Protein AF-A0A8T2Y056-F1 (afdb_monomer_lite)

pLDDT: mean 79.53, std 20.56, range [40.25, 98.38]

Foldseek 3Di:
DDDDDDPPVVVVVVVPPPPPPPQDADPVGGDDPPWDRPPDDPDPPDDDDDDDDQADDNRPHGNPFDDDDCQDQDPPDPRRNHDFKDFPDDVVVVDPDTDMDGDDDQPHTDHDDFPVVPDVVCVVVPRGPVVDDVCVVVDD

Organism: Populus deltoides (NCBI:txid3696)

Sequence (140 aa):
MARTKSMRSLLLLLLLSPLSTVTASSAAYPTIPGTTDTSVSASQDSKLISIRREVYGDGRIFDITHKYRSDLPSFAKENGLGKFLWLRESMKNGSSANISEMKLITHTGTHVDAPGHYHDHYFDAGFDVDTLDLEVLNGN

Secondary structure (DSSP, 8-state):
------THHHHHHTTSS--------BTTBPPPTTS--------TTS---PPP-SEETTTTEE--PPPP-TT--BTTBTTTT-S-EEEEE-GGGT-SS-EEEE---TTSSS----GGGT-HHHHHTT--GGGS-HHHHH--

InterPro domains:
  IPR007325 Kynurenine formamidase/cyclase-like [PF04199] (62-136)
  IPR007325 Kynurenine formamidase/cyclase-like [PTHR31118] (7-139)
  IPR037175 Kynurenine formamidase superfamily [G3DSA:3.50.30.50] (39-140)
  IPR037175 Kynurenine formamidase superfamily [SSF102198] (59-139)

Structure (mmCIF, N/CA/C/O backbone):
data_AF-A0A8T2Y056-F1
#
_entry.id   AF-A0A8T2Y056-F1
#
loop_
_atom_site.group_PDB
_atom_site.id
_atom_site.type_symbol
_atom_site.label_atom_id
_atom_site.label_alt_id
_atom_site.label_comp_id
_atom_site.label_asym_id
_atom_site.label_entity_id
_atom_site.label_seq_id
_atom_site.pdbx_PDB_ins_code
_atom_site.Cartn_x
_atom_site.Cartn_y
_atom_site.Cartn_z
_atom_site.occupancy
_atom_site.B_iso_or_equiv
_atom_site.auth_seq_id
_atom_site.auth_comp_id
_atom_site.auth_asym_id
_atom_site.auth_atom_id
_atom_site.pdbx_PDB_model_num
ATOM 1 N N . MET A 1 1 ? -34.477 33.865 67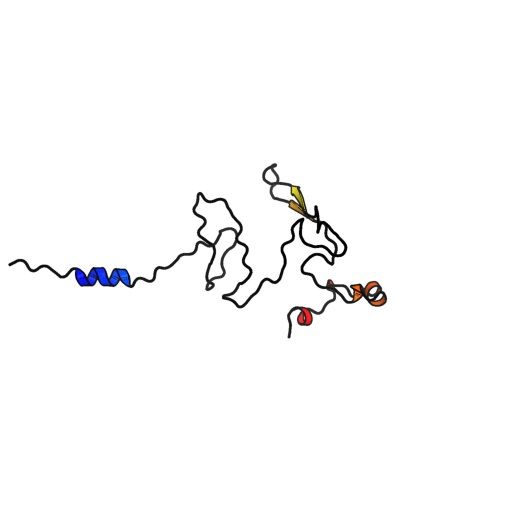.002 1.00 40.25 1 MET A N 1
ATOM 2 C CA . MET A 1 1 ? -34.279 32.486 66.498 1.00 40.25 1 MET A CA 1
ATOM 3 C C . MET A 1 1 ? -34.315 32.514 64.974 1.00 40.25 1 MET A C 1
ATOM 5 O O . MET A 1 1 ? -35.391 32.619 64.403 1.00 40.25 1 MET A O 1
ATOM 9 N N . ALA A 1 2 ? -33.151 32.513 64.318 1.00 42.09 2 ALA A N 1
ATOM 10 C CA . ALA A 1 2 ? -33.044 32.502 62.858 1.00 42.09 2 ALA A CA 1
ATOM 11 C C . ALA A 1 2 ? -32.889 31.053 62.371 1.00 42.09 2 ALA A C 1
ATOM 13 O O . ALA A 1 2 ? -32.012 30.328 62.837 1.00 42.09 2 ALA A O 1
ATOM 14 N N . ARG A 1 3 ? -33.779 30.619 61.475 1.00 47.16 3 ARG A N 1
ATOM 15 C CA . ARG A 1 3 ? -33.840 29.249 60.956 1.00 47.16 3 ARG A CA 1
ATOM 16 C C . ARG A 1 3 ? -32.927 29.150 59.733 1.00 47.16 3 ARG A C 1
ATOM 18 O O . ARG A 1 3 ? -33.247 29.682 58.673 1.00 47.16 3 ARG A O 1
ATOM 25 N N . THR A 1 4 ? -31.784 28.492 59.882 1.00 51.19 4 THR A N 1
ATOM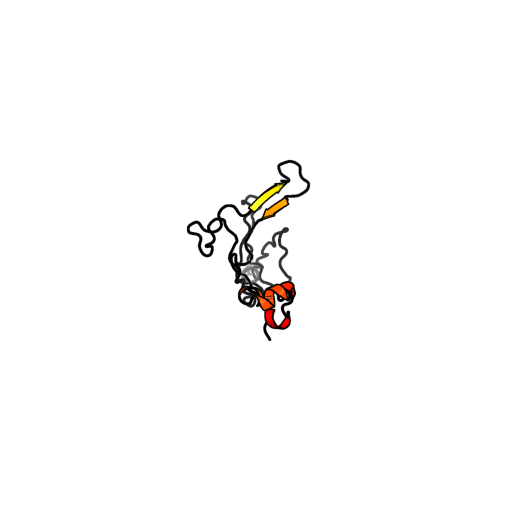 26 C CA . THR A 1 4 ? -30.860 28.191 58.785 1.00 51.19 4 THR A CA 1
ATOM 27 C C . THR A 1 4 ? -31.518 27.193 57.826 1.00 51.19 4 THR A C 1
ATOM 29 O O . THR A 1 4 ? -31.799 26.048 58.179 1.00 51.19 4 THR A O 1
ATOM 32 N N . LYS A 1 5 ? -31.832 27.640 56.602 1.00 55.66 5 LYS A N 1
ATOM 33 C CA . LYS A 1 5 ? -32.306 26.759 55.525 1.00 55.66 5 LYS A CA 1
ATOM 34 C C . LYS A 1 5 ? -31.169 25.813 55.134 1.00 55.66 5 LYS A C 1
ATOM 36 O O . LYS A 1 5 ? -30.071 26.250 54.803 1.00 55.66 5 LYS A O 1
ATOM 41 N N . SER A 1 6 ? -31.454 24.515 55.189 1.00 57.09 6 SER A N 1
ATOM 42 C CA . SER A 1 6 ? -30.547 23.432 54.812 1.00 57.09 6 SER A CA 1
ATOM 43 C C . SER A 1 6 ? -30.086 23.583 53.357 1.00 57.09 6 SER A C 1
ATOM 45 O O . SER A 1 6 ? -30.824 23.274 52.426 1.00 57.09 6 SER A O 1
ATOM 47 N N . MET A 1 7 ? -28.843 24.028 53.162 1.00 57.91 7 MET A N 1
ATOM 48 C CA . MET A 1 7 ? -28.159 24.056 51.860 1.00 57.91 7 MET A CA 1
ATOM 49 C C . MET A 1 7 ? -27.671 22.669 51.404 1.00 57.91 7 MET A C 1
ATOM 51 O O . MET A 1 7 ? -27.039 22.544 50.358 1.00 57.91 7 MET A O 1
ATOM 55 N N . ARG A 1 8 ? -27.956 21.602 52.166 1.00 54.78 8 ARG A N 1
ATOM 56 C CA . ARG A 1 8 ? -27.449 20.252 51.872 1.00 54.78 8 ARG A CA 1
ATOM 57 C C . ARG A 1 8 ? -28.114 19.605 50.654 1.00 54.78 8 ARG A C 1
ATOM 59 O O . ARG A 1 8 ? -27.487 18.775 50.011 1.00 54.78 8 ARG A O 1
ATOM 66 N N . SER A 1 9 ? -29.337 20.011 50.300 1.00 54.31 9 SER A N 1
ATOM 67 C CA . SER A 1 9 ? -30.054 19.428 49.154 1.00 54.31 9 SER A CA 1
ATOM 68 C C . SER A 1 9 ? -29.542 19.924 47.798 1.00 54.31 9 SER A C 1
ATOM 70 O O . SER A 1 9 ? -29.672 19.204 46.816 1.00 54.31 9 SER A O 1
ATOM 72 N N . LEU A 1 10 ? -28.960 21.129 47.730 1.00 51.53 10 LEU A N 1
ATOM 73 C CA . LEU A 1 10 ? -28.469 21.697 46.469 1.00 51.53 10 LEU A CA 1
ATOM 74 C C . LEU A 1 10 ? -27.073 21.165 46.113 1.00 51.53 10 LEU A C 1
ATOM 76 O O . LEU A 1 10 ? -26.790 20.924 44.946 1.00 51.53 10 LEU A O 1
ATOM 80 N N . LEU A 1 11 ? -26.234 20.893 47.123 1.00 50.28 11 LEU A N 1
ATOM 81 C CA . LEU A 1 11 ? -24.911 20.286 46.930 1.00 50.28 11 LEU A CA 1
ATOM 82 C C . LEU A 1 11 ? -24.986 18.845 46.398 1.00 50.28 11 LEU A C 1
ATOM 84 O O . LEU A 1 11 ? -24.096 18.418 45.672 1.00 50.28 11 LEU A O 1
ATOM 88 N N . LEU A 1 12 ? -26.042 18.100 46.746 1.00 46.00 12 LEU A N 1
ATOM 89 C CA . LEU A 1 12 ? -26.186 16.698 46.345 1.00 46.00 12 LEU A CA 1
ATOM 90 C C . LEU A 1 12 ? -26.648 16.535 44.884 1.00 46.00 12 LEU A C 1
ATOM 92 O O . LEU A 1 12 ? -26.315 15.533 44.259 1.00 46.00 12 LEU A O 1
ATOM 96 N N . LEU A 1 13 ? -27.351 17.524 44.312 1.00 44.69 13 LEU A N 1
ATOM 97 C CA . LEU A 1 13 ? -27.752 17.502 42.896 1.00 44.69 13 LEU A CA 1
ATOM 98 C C . LEU A 1 13 ? -26.592 17.792 41.926 1.00 44.69 13 LEU A C 1
ATOM 100 O O . LEU A 1 13 ? -26.645 17.363 40.779 1.00 44.69 13 LEU A O 1
ATOM 104 N N . LEU A 1 14 ? -25.537 18.479 42.376 1.00 46.25 14 LEU A N 1
ATOM 105 C CA . LEU A 1 14 ? -24.343 18.775 41.568 1.00 46.25 14 LEU A CA 1
ATOM 106 C C . LEU A 1 14 ? -23.384 17.578 41.429 1.00 46.25 14 LEU A C 1
ATOM 108 O O . LEU A 1 14 ? -22.517 17.591 40.565 1.00 46.25 14 LEU A O 1
ATOM 112 N N . LEU A 1 15 ? -23.538 16.541 42.258 1.00 47.59 15 LEU A N 1
ATOM 113 C CA . LEU A 1 15 ? -22.701 15.333 42.230 1.00 47.59 15 LEU A CA 1
ATOM 114 C C . LEU A 1 15 ? -23.260 14.229 41.316 1.00 47.59 15 LEU A C 1
ATOM 116 O O . LEU A 1 15 ? -22.573 13.242 41.070 1.00 47.59 15 LEU A O 1
ATOM 120 N N . LEU A 1 16 ? -24.491 14.390 40.817 1.00 45.22 16 LEU A N 1
ATOM 121 C CA . LEU A 1 16 ? -25.172 13.428 39.940 1.00 45.22 16 LEU A CA 1
ATOM 122 C C . LEU A 1 16 ? -25.262 13.883 38.477 1.00 45.22 16 LEU A C 1
ATOM 124 O O . LEU A 1 16 ? -25.905 13.217 37.669 1.00 45.22 16 LEU A O 1
ATOM 128 N N . SER A 1 17 ? -24.640 15.006 38.115 1.00 43.56 17 SER A N 1
ATOM 129 C CA . SER A 1 17 ? -24.525 15.394 36.711 1.00 43.56 17 SER A CA 1
ATOM 130 C C . SER A 1 17 ? -23.527 14.459 36.021 1.00 43.56 17 SER A C 1
ATOM 132 O O . SER A 1 17 ? -22.353 14.469 36.406 1.00 43.56 17 SER A O 1
ATOM 134 N N . PRO A 1 18 ? -23.944 13.653 35.023 1.00 45.25 18 PRO A N 1
ATOM 135 C CA . PRO A 1 18 ? -23.008 12.849 34.257 1.00 45.25 18 PRO A CA 1
ATOM 136 C C . PRO A 1 18 ? -22.014 13.803 33.604 1.00 45.25 18 PRO A C 1
ATOM 138 O O . PRO A 1 18 ? -22.399 14.712 32.862 1.00 45.25 18 PRO A O 1
ATOM 141 N N . LEU A 1 19 ? -20.737 13.619 33.933 1.00 44.44 19 LEU A N 1
ATOM 142 C CA . LEU A 1 19 ? -19.638 14.342 33.322 1.00 44.44 19 LEU A CA 1
ATOM 143 C C . LEU A 1 19 ? -19.657 13.995 31.832 1.00 44.44 19 LEU A C 1
ATOM 145 O O . LEU A 1 19 ? -19.170 12.949 31.418 1.00 44.44 19 LEU A O 1
ATOM 149 N N . SER A 1 20 ? -20.310 14.838 31.036 1.00 40.28 20 SER A N 1
ATOM 150 C CA . SER A 1 20 ? -20.349 14.683 29.589 1.00 40.28 20 SER A CA 1
ATOM 151 C C . SER A 1 20 ? -18.957 15.030 29.086 1.00 40.28 20 SER A C 1
ATOM 153 O O . SER A 1 20 ? -18.621 16.200 28.914 1.00 40.28 20 SER A O 1
ATOM 155 N N . THR A 1 21 ? -18.103 14.019 28.935 1.00 43.22 21 THR A N 1
ATOM 156 C CA . THR A 1 21 ? -16.825 14.160 28.246 1.00 43.22 21 THR A CA 1
ATOM 157 C C . THR A 1 21 ? -17.134 14.466 26.787 1.00 43.22 21 THR A C 1
ATOM 159 O O . THR A 1 21 ? -17.378 13.558 25.996 1.00 43.22 21 THR A O 1
ATOM 162 N N . VAL A 1 22 ? -17.185 15.753 26.438 1.00 41.97 22 VAL A N 1
ATOM 163 C CA . VAL A 1 22 ? -17.182 16.190 25.041 1.00 41.97 22 VAL A CA 1
ATOM 164 C C . VAL A 1 22 ? -15.777 15.915 24.528 1.00 41.97 22 VAL A C 1
ATOM 166 O O . VAL A 1 22 ? -14.851 16.695 24.743 1.00 41.97 22 VAL A O 1
ATOM 169 N N . THR A 1 23 ? -15.592 14.743 23.939 1.00 50.34 23 THR A N 1
ATOM 170 C CA . THR A 1 23 ? -14.363 14.391 23.244 1.00 50.34 23 THR A CA 1
ATOM 171 C C . THR A 1 23 ? -14.343 15.152 21.923 1.00 50.34 23 THR A C 1
ATOM 173 O O . THR A 1 23 ? -15.312 15.175 21.162 1.00 50.34 23 THR A O 1
ATOM 176 N N . ALA A 1 24 ? -13.286 15.941 21.746 1.00 47.88 24 ALA A N 1
ATOM 177 C CA . ALA A 1 24 ? -13.170 16.882 20.649 1.00 47.88 24 ALA A CA 1
ATOM 178 C C . ALA A 1 24 ? -12.777 16.128 19.379 1.00 47.88 24 ALA A C 1
ATOM 180 O O . ALA A 1 24 ? -11.599 15.865 19.154 1.00 47.88 24 ALA A O 1
ATOM 181 N N . SER A 1 25 ? -13.767 15.838 18.537 1.00 53.16 25 SER A N 1
ATOM 182 C CA . SER A 1 25 ? -13.539 15.362 17.177 1.00 53.16 25 SER A CA 1
ATOM 183 C C . SER A 1 25 ? -12.535 16.279 16.479 1.00 53.16 25 SER A C 1
ATOM 185 O O . SER A 1 25 ? -12.709 17.499 16.435 1.00 53.16 25 SER A O 1
ATOM 187 N N . SER A 1 26 ? -11.486 15.700 15.899 1.00 58.22 26 SER A N 1
ATOM 188 C CA . SER A 1 26 ? -10.571 16.457 15.046 1.00 58.22 26 SER A CA 1
ATOM 189 C C . SER A 1 26 ? -11.345 17.020 13.854 1.00 58.22 26 SER A C 1
ATOM 191 O O . SER A 1 26 ? -12.052 16.276 13.178 1.00 58.22 26 SER A O 1
ATOM 193 N N . ALA A 1 27 ? -11.178 18.309 13.540 1.00 62.59 27 ALA A N 1
ATOM 194 C CA . ALA A 1 27 ? -11.748 18.899 12.324 1.00 62.59 27 ALA A CA 1
ATOM 195 C C . ALA A 1 27 ? -11.258 18.190 11.044 1.00 62.59 27 ALA A C 1
ATOM 197 O O . ALA A 1 27 ? -11.931 18.230 10.020 1.00 62.59 27 ALA A O 1
ATOM 198 N N . ALA A 1 28 ? -10.095 17.528 11.108 1.00 68.31 28 ALA A N 1
ATOM 199 C CA . ALA A 1 28 ? -9.548 16.751 10.000 1.00 68.31 28 ALA A CA 1
ATOM 200 C C . ALA A 1 28 ? -10.154 15.339 9.886 1.00 68.31 28 ALA A C 1
ATOM 202 O O . ALA A 1 28 ? -10.158 14.775 8.797 1.00 68.31 28 ALA A O 1
ATOM 203 N N . TYR A 1 29 ? -10.655 14.771 10.989 1.00 68.44 29 TYR A N 1
ATOM 204 C CA . TYR A 1 29 ? -11.237 13.427 11.038 1.00 68.44 29 TYR A CA 1
ATOM 205 C C . TYR A 1 29 ? -12.532 13.465 11.862 1.00 68.44 29 TYR A C 1
ATOM 207 O O . TYR A 1 29 ? -12.473 13.285 13.082 1.00 68.44 29 TYR A O 1
ATOM 215 N N . PRO A 1 30 ? -13.688 13.742 11.231 1.00 63.97 30 PRO A N 1
ATOM 216 C CA . PRO A 1 30 ? -14.958 13.789 11.938 1.00 63.97 30 PRO A CA 1
ATOM 217 C C . PRO A 1 30 ? -15.313 12.411 12.509 1.00 63.97 30 PRO A C 1
ATOM 219 O O . PRO A 1 30 ? -15.233 11.399 11.810 1.00 63.97 30 PRO A O 1
ATOM 222 N N . THR A 1 31 ? -15.724 12.369 13.775 1.00 63.25 31 THR A N 1
ATOM 223 C CA . THR A 1 31 ? -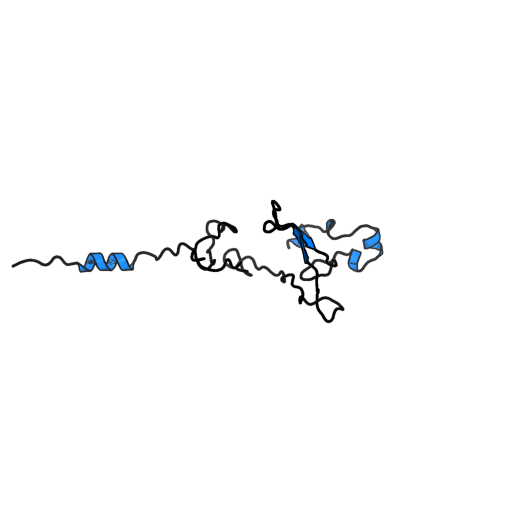16.222 11.141 14.403 1.00 63.25 31 THR A CA 1
ATOM 224 C C . THR A 1 31 ? -17.637 10.809 13.909 1.00 63.25 31 THR A C 1
ATOM 226 O O . THR A 1 31 ? -18.455 11.702 13.682 1.00 63.25 31 THR A O 1
ATOM 229 N N . ILE A 1 32 ? -17.951 9.516 13.756 1.00 65.62 32 ILE A N 1
ATOM 230 C CA . ILE A 1 32 ? -19.300 9.054 13.393 1.00 65.62 32 ILE A CA 1
ATOM 231 C C . ILE A 1 32 ? -20.257 9.291 14.579 1.00 65.62 32 ILE A C 1
ATOM 233 O O . ILE A 1 32 ? -19.945 8.856 15.696 1.00 65.62 32 ILE A O 1
ATOM 237 N N . PRO A 1 33 ? -21.431 9.922 14.372 1.00 60.97 33 PRO A N 1
ATOM 238 C CA . PRO A 1 33 ? -22.428 10.109 15.425 1.00 60.97 33 PRO A CA 1
ATOM 239 C C . PRO A 1 33 ? -22.799 8.788 16.114 1.00 60.97 33 PRO A C 1
ATOM 241 O O . PRO A 1 33 ? -23.104 7.802 15.448 1.00 60.97 33 PRO A O 1
ATOM 244 N N . GLY A 1 34 ? -22.782 8.771 17.449 1.00 57.75 34 GLY A N 1
ATOM 245 C CA . GLY A 1 34 ? -23.112 7.584 18.249 1.00 57.75 34 GLY A CA 1
ATOM 246 C C . GLY A 1 34 ? -21.943 6.637 18.539 1.00 57.75 34 GLY A C 1
ATOM 247 O O . GLY A 1 34 ? -22.154 5.650 19.234 1.00 57.75 34 GLY A O 1
ATOM 248 N N . THR A 1 35 ? -20.727 6.936 18.069 1.00 57.62 35 THR A N 1
ATOM 249 C CA . THR A 1 35 ? -19.513 6.185 18.437 1.00 57.62 35 THR A CA 1
ATOM 250 C C . THR A 1 35 ? -18.719 6.909 19.521 1.00 57.62 35 THR A C 1
ATOM 252 O O . THR A 1 35 ? -18.723 8.141 19.593 1.00 57.62 35 THR A O 1
ATOM 255 N N . THR A 1 36 ? -18.032 6.154 20.383 1.00 56.34 36 THR A N 1
ATOM 256 C CA . THR A 1 36 ? -17.157 6.747 21.401 1.00 56.34 36 THR A CA 1
ATOM 257 C C . THR A 1 36 ? -15.926 7.392 20.753 1.00 56.34 36 THR A C 1
ATOM 259 O O . THR A 1 36 ? -15.055 6.731 20.176 1.00 56.34 36 THR A O 1
ATOM 262 N N . ASP A 1 37 ? -15.834 8.719 20.844 1.00 54.34 37 ASP A N 1
ATOM 263 C CA . ASP A 1 37 ? -14.652 9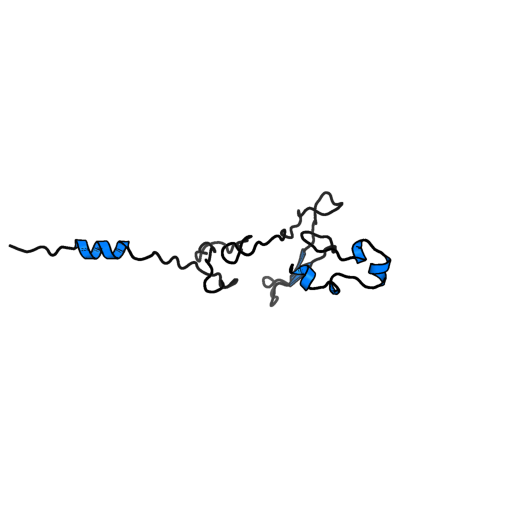.445 20.395 1.00 54.34 37 ASP A CA 1
ATOM 264 C C . ASP A 1 37 ? -13.536 9.293 21.440 1.00 54.34 37 ASP A C 1
ATOM 266 O O . ASP A 1 37 ? -13.641 9.767 22.566 1.00 54.34 37 ASP A O 1
ATOM 270 N N . THR A 1 38 ? -12.484 8.564 21.072 1.00 53.28 38 THR A N 1
ATOM 271 C CA . THR A 1 38 ? -11.280 8.323 21.883 1.00 53.28 38 THR A CA 1
ATOM 272 C C . THR A 1 38 ? -10.120 9.242 21.481 1.00 53.28 38 THR A C 1
ATOM 274 O O . THR A 1 38 ? -8.975 8.989 21.858 1.00 53.28 38 THR A O 1
ATOM 277 N N . SER A 1 39 ? -10.357 10.270 20.658 1.00 53.28 39 SER A N 1
ATOM 278 C CA . SER A 1 39 ? -9.321 11.255 20.361 1.00 53.28 39 SER A CA 1
ATOM 279 C C . SER A 1 39 ? -8.995 12.039 21.636 1.00 53.28 39 SER A C 1
ATOM 281 O O . SER A 1 39 ? -9.846 12.658 22.274 1.00 53.28 39 SER A O 1
ATOM 283 N N . VAL A 1 40 ? -7.741 11.926 22.077 1.00 50.41 40 VAL A N 1
ATOM 284 C CA . VAL A 1 40 ? -7.243 12.672 23.231 1.00 50.41 40 VAL A CA 1
ATOM 285 C C . VAL A 1 40 ? -7.231 14.147 22.851 1.00 50.41 40 VAL A C 1
ATOM 287 O O . VAL A 1 40 ? -6.693 14.511 21.807 1.00 50.41 40 VAL A O 1
ATOM 290 N N . SER A 1 41 ? -7.843 14.962 23.711 1.00 47.41 41 SER A N 1
ATOM 291 C CA . SER A 1 41 ? -7.999 16.410 23.581 1.00 47.41 41 SER A CA 1
ATOM 292 C C . SER A 1 41 ? -6.741 17.071 23.007 1.00 47.41 41 SER A C 1
ATOM 294 O O . SER A 1 41 ? -5.713 17.153 23.682 1.00 47.41 41 SER A O 1
ATOM 296 N N . ALA A 1 42 ? -6.811 17.543 21.762 1.00 47.12 42 ALA A N 1
ATOM 297 C CA . ALA A 1 42 ? -5.809 18.456 21.237 1.00 47.12 42 ALA A CA 1
ATOM 298 C C . ALA A 1 42 ? -6.059 19.814 21.904 1.00 47.12 42 ALA A C 1
ATOM 300 O O . ALA A 1 42 ? -6.923 20.582 21.479 1.00 47.12 42 ALA A O 1
ATOM 301 N N . SER A 1 43 ? -5.348 20.103 22.998 1.00 45.94 43 SER A N 1
ATOM 302 C CA . SER A 1 43 ? -5.284 21.472 23.504 1.00 45.94 43 SER A CA 1
ATOM 303 C C . SER A 1 43 ? -4.694 22.357 22.403 1.00 45.94 43 SER A C 1
ATOM 305 O O . SER A 1 43 ? -3.813 21.916 21.663 1.00 45.94 43 SER A O 1
ATOM 307 N N . GLN A 1 44 ? -5.177 23.595 22.275 1.00 51.62 44 GLN A N 1
ATOM 308 C CA . GLN A 1 44 ? -4.826 24.512 21.176 1.00 51.62 44 GLN A CA 1
ATOM 309 C C . GLN A 1 44 ? -3.313 24.788 21.021 1.00 51.62 44 GLN A C 1
ATOM 311 O O . GLN A 1 44 ? -2.904 25.323 19.997 1.00 51.62 44 GLN A O 1
ATOM 316 N N . ASP A 1 45 ? -2.496 24.388 21.999 1.00 54.94 45 ASP A N 1
ATOM 317 C CA . ASP A 1 45 ? -1.043 24.590 22.056 1.00 54.94 45 ASP A CA 1
ATOM 318 C C . ASP A 1 45 ? -0.232 23.277 21.937 1.00 54.94 45 ASP A C 1
ATOM 320 O O . ASP A 1 45 ? 0.991 23.247 22.069 1.00 54.94 45 ASP A O 1
ATOM 324 N N . SER A 1 46 ? -0.907 22.146 21.708 1.00 58.44 46 SER A N 1
ATOM 325 C CA . SER A 1 46 ? -0.264 20.838 21.579 1.00 58.44 46 SER A CA 1
ATOM 326 C C . SER A 1 46 ? 0.036 20.502 20.116 1.00 58.44 46 SER A C 1
ATOM 328 O O . SER A 1 46 ? -0.784 20.688 19.218 1.00 58.44 46 SER A O 1
ATOM 330 N N . LYS A 1 47 ? 1.257 20.009 19.868 1.00 65.19 47 LYS A N 1
ATOM 331 C CA . LYS A 1 47 ? 1.722 19.516 18.563 1.00 65.19 47 LYS A CA 1
ATOM 332 C C . LYS A 1 47 ? 0.642 18.632 17.930 1.00 65.19 47 LYS A C 1
ATOM 334 O O . LYS A 1 47 ? 0.265 17.624 18.521 1.00 65.19 47 LYS A O 1
ATOM 339 N N . LEU A 1 48 ? 0.198 18.973 16.717 1.00 69.56 48 LEU A N 1
ATOM 340 C CA . LEU A 1 48 ? -0.739 18.146 15.955 1.00 69.56 48 LEU A CA 1
ATOM 341 C C . LEU A 1 48 ? -0.125 16.755 15.736 1.00 69.56 48 LEU A C 1
ATOM 343 O O . LEU A 1 48 ? 0.846 16.597 14.992 1.00 69.56 48 LEU A O 1
ATOM 347 N N . ILE A 1 49 ? -0.677 15.750 16.413 1.00 69.06 49 ILE A N 1
ATOM 348 C CA . ILE A 1 49 ? -0.271 14.350 16.301 1.00 69.06 49 ILE A CA 1
ATOM 349 C C . ILE A 1 49 ? -1.468 13.573 15.765 1.00 69.06 49 ILE A C 1
ATOM 351 O O . ILE A 1 49 ? -2.540 13.565 16.364 1.00 69.06 49 ILE A O 1
ATOM 355 N N . SER A 1 50 ? -1.280 12.903 14.628 1.00 71.06 50 SER A N 1
ATOM 356 C CA . SER A 1 50 ? -2.265 11.946 14.127 1.00 71.06 50 SER A CA 1
ATOM 357 C C . SER A 1 50 ? -2.335 10.762 15.085 1.00 71.06 50 SER A C 1
ATOM 359 O O . SER A 1 50 ? -1.336 10.068 15.282 1.00 71.06 50 SER A O 1
ATOM 361 N N . ILE A 1 51 ? -3.512 10.505 15.648 1.00 72.31 51 ILE A N 1
ATOM 362 C CA . ILE A 1 51 ? -3.753 9.320 16.471 1.00 72.31 51 ILE A CA 1
ATOM 363 C C . ILE A 1 51 ? -4.018 8.147 15.527 1.00 72.31 51 ILE A C 1
ATOM 365 O O . ILE A 1 51 ? -4.925 8.208 14.700 1.00 72.31 51 ILE A O 1
ATOM 369 N N . ARG A 1 52 ? -3.219 7.083 15.638 1.00 76.44 52 ARG A N 1
ATOM 370 C CA . ARG A 1 52 ? -3.499 5.812 14.966 1.00 76.44 52 ARG A CA 1
ATOM 371 C C . ARG A 1 52 ? -4.336 4.941 15.898 1.00 76.44 52 ARG A C 1
ATOM 373 O O . ARG A 1 52 ? -3.968 4.767 17.056 1.00 76.44 52 ARG A O 1
ATOM 380 N N . ARG A 1 53 ? -5.439 4.403 15.385 1.00 80.56 53 ARG A N 1
ATOM 381 C CA . ARG A 1 53 ? -6.343 3.497 16.096 1.00 80.56 53 ARG A CA 1
ATOM 382 C C . ARG A 1 53 ? -6.388 2.173 15.339 1.00 80.56 53 ARG A C 1
ATOM 384 O O . ARG A 1 53 ? -6.362 2.185 14.118 1.00 80.56 53 ARG A O 1
ATOM 391 N N . GLU A 1 54 ? -6.432 1.060 16.059 1.00 88.38 54 GLU A N 1
ATOM 392 C CA . GLU A 1 54 ? -6.531 -0.280 15.456 1.00 88.38 54 GLU A CA 1
ATOM 393 C C . GLU A 1 54 ? -7.943 -0.866 15.580 1.00 88.38 54 GLU A C 1
ATOM 395 O O . GLU A 1 54 ? -8.277 -1.810 14.882 1.00 88.38 54 GLU A O 1
ATOM 400 N N . VAL A 1 55 ? -8.797 -0.304 16.441 1.00 88.25 55 VAL A N 1
ATOM 401 C CA . VAL A 1 55 ? -10.139 -0.831 16.725 1.00 88.25 55 VAL A CA 1
ATOM 402 C C . VAL A 1 55 ? -11.187 0.270 16.610 1.00 88.25 55 VAL A C 1
ATOM 404 O O . VAL A 1 55 ? -11.081 1.302 17.263 1.00 88.25 55 VAL A O 1
ATOM 407 N N . TYR A 1 56 ? -12.222 0.054 15.810 1.00 83.50 56 TYR A N 1
ATOM 408 C CA . TYR A 1 56 ? -13.269 1.013 15.468 1.00 83.50 56 TYR A CA 1
ATOM 409 C C . TYR A 1 56 ? -14.667 0.428 15.725 1.00 83.50 56 TYR A C 1
ATOM 411 O O . TYR A 1 56 ? -14.831 -0.767 15.984 1.00 83.50 56 TYR A O 1
ATOM 419 N N . GLY A 1 57 ? -15.693 1.285 15.657 1.00 83.25 57 GLY A N 1
ATOM 420 C CA . GLY A 1 57 ? -17.099 0.871 15.739 1.00 83.25 57 GLY A CA 1
ATOM 421 C C . GLY A 1 57 ? -17.469 0.171 17.049 1.00 83.25 57 GLY A C 1
ATOM 422 O O . GLY A 1 57 ? -18.182 -0.830 17.002 1.00 83.25 57 GLY A O 1
ATOM 423 N N . ASP A 1 58 ? -16.942 0.668 18.173 1.00 83.62 58 ASP A N 1
ATOM 424 C CA . ASP A 1 58 ? -17.114 0.114 19.525 1.00 83.62 58 ASP A CA 1
ATOM 425 C C . ASP A 1 58 ? -16.648 -1.350 19.655 1.00 83.62 58 ASP A C 1
ATOM 427 O O . ASP A 1 58 ? -17.301 -2.181 20.279 1.00 83.62 58 ASP A O 1
ATOM 431 N N . GLY A 1 59 ? -15.503 -1.679 19.045 1.00 86.38 59 GLY A N 1
ATOM 432 C CA . GLY A 1 59 ? -14.892 -3.009 19.162 1.00 86.38 59 GLY A CA 1
ATOM 433 C C . GLY A 1 59 ? -15.256 -3.989 18.049 1.00 86.38 59 GLY A C 1
ATOM 434 O O . GLY A 1 59 ? -14.880 -5.152 18.129 1.00 86.38 59 GLY A O 1
ATOM 435 N N . ARG A 1 60 ? -15.993 -3.549 17.023 1.00 90.50 60 ARG A N 1
ATOM 436 C CA . ARG A 1 60 ? -16.476 -4.423 15.939 1.00 90.50 60 ARG A CA 1
ATOM 437 C C . ARG A 1 60 ? -15.567 -4.466 14.716 1.00 90.50 60 ARG A C 1
ATOM 439 O O . ARG A 1 60 ? -15.625 -5.428 13.961 1.00 90.50 60 ARG A O 1
ATOM 446 N N . ILE A 1 61 ? -14.782 -3.418 14.486 1.00 91.31 61 ILE A N 1
ATOM 447 C CA . ILE A 1 61 ? -13.950 -3.274 13.287 1.00 91.31 61 ILE A CA 1
ATOM 448 C C . ILE A 1 61 ? -12.493 -3.225 13.732 1.00 91.31 61 ILE A C 1
ATOM 450 O O . ILE A 1 61 ? -12.133 -2.361 14.525 1.00 91.31 61 ILE A O 1
ATOM 454 N N . PHE A 1 62 ? -11.660 -4.117 13.209 1.00 93.25 62 PHE A N 1
ATOM 455 C CA . PHE A 1 62 ? -10.234 -4.180 13.519 1.00 93.25 62 PHE A CA 1
ATOM 456 C C . PHE A 1 62 ? -9.431 -3.845 12.258 1.00 93.25 62 PHE A C 1
ATOM 458 O O . PHE A 1 62 ? -9.591 -4.502 11.232 1.00 93.25 62 PHE A O 1
ATOM 465 N N . ASP A 1 63 ? -8.582 -2.819 12.319 1.00 94.06 63 ASP A N 1
ATOM 466 C CA . ASP A 1 63 ? -7.606 -2.521 11.270 1.00 94.06 63 ASP A CA 1
ATOM 467 C C . ASP A 1 63 ? -6.443 -3.513 11.371 1.00 94.06 63 ASP A C 1
ATOM 469 O O . ASP A 1 63 ? -5.627 -3.451 12.289 1.00 94.06 63 ASP A O 1
ATOM 473 N N . ILE A 1 64 ? -6.371 -4.423 10.403 1.00 95.88 64 ILE A N 1
ATOM 474 C CA . ILE A 1 64 ? -5.321 -5.446 10.285 1.00 95.88 64 ILE A CA 1
ATOM 475 C C . ILE A 1 64 ? -4.167 -5.007 9.361 1.00 95.88 64 ILE A C 1
ATOM 477 O O . ILE A 1 64 ? -3.318 -5.811 8.959 1.00 95.88 64 ILE A O 1
ATOM 481 N N . THR A 1 65 ? -4.124 -3.725 8.987 1.00 95.88 65 THR A N 1
ATOM 482 C CA . THR A 1 65 ? -3.185 -3.195 7.995 1.00 95.88 65 THR A CA 1
ATOM 483 C C . THR A 1 65 ? -1.906 -2.701 8.655 1.00 95.88 65 THR A C 1
ATOM 485 O O . THR A 1 65 ? -1.905 -1.747 9.434 1.00 95.88 65 THR A O 1
ATOM 488 N N . HIS A 1 66 ? -0.753 -3.254 8.291 1.00 95.25 66 HIS A N 1
ATOM 489 C CA . HIS A 1 66 ? 0.519 -2.714 8.769 1.00 95.25 66 HIS A CA 1
ATOM 490 C C . HIS A 1 66 ? 0.827 -1.346 8.141 1.00 95.25 66 HIS A C 1
ATOM 492 O O . HIS A 1 66 ? 0.573 -1.100 6.965 1.00 95.25 66 HIS A O 1
ATOM 498 N N . LYS A 1 67 ? 1.421 -0.429 8.922 1.00 93.25 67 LYS A N 1
ATOM 499 C CA . LYS A 1 67 ? 1.883 0.871 8.399 1.00 93.25 67 LYS A CA 1
ATOM 500 C C . LYS A 1 67 ? 2.943 0.676 7.316 1.00 93.25 67 LYS A C 1
ATOM 502 O O . LYS A 1 67 ? 3.957 0.037 7.591 1.00 93.25 67 LYS A O 1
ATOM 507 N N . TYR A 1 68 ? 2.824 1.382 6.193 1.00 94.94 68 TYR A N 1
ATOM 508 C CA . TYR A 1 68 ? 3.985 1.618 5.338 1.00 94.94 68 TYR A CA 1
ATOM 509 C C . TYR A 1 68 ? 4.978 2.564 6.017 1.00 94.94 68 TYR A C 1
ATOM 511 O O . TYR A 1 68 ? 4.664 3.697 6.392 1.00 94.94 68 TYR A O 1
ATOM 519 N N . ARG A 1 69 ? 6.192 2.058 6.198 1.00 94.88 69 ARG A N 1
ATOM 520 C CA . ARG A 1 69 ? 7.340 2.737 6.797 1.00 94.88 69 ARG A CA 1
ATOM 521 C C . ARG A 1 69 ? 8.604 2.208 6.135 1.00 94.88 69 ARG A C 1
ATOM 523 O O . ARG A 1 69 ? 8.598 1.107 5.594 1.00 94.88 69 ARG A O 1
ATOM 530 N N . SER A 1 70 ? 9.665 3.007 6.128 1.00 95.06 70 SER A N 1
ATOM 531 C CA . SER A 1 70 ? 10.905 2.659 5.422 1.00 95.06 70 SER A CA 1
ATOM 532 C C . SER A 1 70 ? 11.544 1.371 5.942 1.00 95.06 70 SER A C 1
ATOM 534 O O . SER A 1 70 ? 12.169 0.641 5.186 1.00 95.06 70 SER A O 1
ATOM 536 N N . ASP A 1 71 ? 11.352 1.081 7.222 1.00 95.56 71 ASP A N 1
ATOM 537 C CA . ASP A 1 71 ? 11.803 -0.109 7.939 1.00 95.56 71 ASP A CA 1
ATOM 538 C C . ASP A 1 71 ? 10.769 -1.250 7.935 1.00 95.56 71 ASP A C 1
ATOM 540 O O . ASP A 1 71 ? 10.954 -2.236 8.643 1.00 95.56 71 ASP A O 1
ATOM 544 N N . LEU A 1 72 ? 9.671 -1.150 7.168 1.00 96.38 72 LEU A N 1
ATOM 545 C CA . LEU A 1 72 ? 8.711 -2.251 7.065 1.00 96.38 72 LEU A CA 1
ATOM 546 C C . LEU A 1 72 ? 9.433 -3.468 6.460 1.00 96.38 72 LEU A C 1
ATOM 548 O O . LEU A 1 72 ? 10.026 -3.321 5.384 1.00 96.38 72 LEU A O 1
ATOM 552 N N . PRO A 1 73 ? 9.389 -4.648 7.109 1.00 96.00 73 PRO A N 1
ATOM 553 C CA . PRO A 1 73 ? 9.988 -5.855 6.560 1.00 96.00 73 PRO A CA 1
ATOM 554 C C . PRO A 1 73 ? 9.466 -6.134 5.152 1.00 96.00 73 PRO A C 1
ATOM 556 O O . PRO A 1 73 ? 8.278 -5.979 4.870 1.00 96.00 73 PRO A O 1
ATOM 559 N N . SER A 1 74 ? 10.369 -6.533 4.264 1.00 94.38 74 SER A N 1
ATOM 560 C CA . SER A 1 74 ? 10.062 -6.803 2.864 1.00 94.38 74 SER A CA 1
ATOM 561 C C . SER A 1 74 ? 10.648 -8.149 2.487 1.00 94.38 74 SER A C 1
ATOM 563 O O . SER A 1 74 ? 11.789 -8.449 2.839 1.00 94.38 74 SER A O 1
ATOM 565 N N . PHE A 1 75 ? 9.880 -8.940 1.739 1.00 92.69 75 PHE A N 1
ATOM 566 C CA . PHE A 1 75 ? 10.335 -10.241 1.268 1.00 92.69 75 PHE A CA 1
ATOM 567 C C . PHE A 1 75 ? 11.671 -10.115 0.522 1.00 92.69 75 PHE A C 1
ATOM 569 O O . PHE A 1 75 ? 11.857 -9.188 -0.272 1.00 92.69 75 PHE A O 1
ATOM 576 N N . ALA A 1 76 ? 12.600 -11.026 0.825 1.00 89.56 76 ALA A N 1
ATOM 577 C CA . ALA A 1 76 ? 13.951 -11.089 0.262 1.00 89.56 76 ALA A CA 1
ATOM 578 C C . ALA A 1 76 ? 14.802 -9.804 0.401 1.00 89.56 76 ALA A C 1
ATOM 580 O O . ALA A 1 76 ? 15.789 -9.640 -0.316 1.00 89.56 76 ALA A O 1
ATOM 581 N N . LYS A 1 77 ? 14.458 -8.894 1.325 1.00 89.00 77 LYS A N 1
ATOM 582 C CA . LYS A 1 77 ? 15.254 -7.695 1.619 1.00 89.00 77 LYS A CA 1
ATOM 583 C C . LYS A 1 77 ? 15.664 -7.651 3.082 1.00 89.00 77 LYS A C 1
ATOM 585 O O . LYS A 1 77 ? 14.826 -7.731 3.972 1.00 89.00 77 LYS A O 1
ATOM 590 N N . GLU A 1 78 ? 16.949 -7.417 3.314 1.00 88.12 78 GLU A N 1
ATOM 591 C CA . GLU A 1 78 ? 17.512 -7.272 4.660 1.00 88.12 78 GLU A CA 1
ATOM 592 C C . GLU A 1 78 ? 17.084 -5.956 5.334 1.00 88.12 78 GLU A C 1
ATOM 594 O O . GLU A 1 78 ? 16.768 -5.928 6.517 1.00 88.12 78 GLU A O 1
ATOM 599 N N . ASN A 1 79 ? 16.992 -4.868 4.561 1.00 90.00 79 ASN A N 1
ATOM 600 C CA . ASN A 1 79 ? 16.817 -3.505 5.086 1.00 90.00 79 ASN A CA 1
ATOM 601 C C . ASN A 1 79 ? 15.376 -2.964 4.981 1.00 90.00 79 ASN A C 1
ATOM 603 O O . ASN A 1 79 ? 15.166 -1.750 4.975 1.00 90.00 79 ASN A O 1
ATOM 607 N N . GLY A 1 80 ? 14.380 -3.845 4.849 1.00 93.81 80 GLY A N 1
ATOM 608 C CA . GLY A 1 80 ? 12.978 -3.451 4.677 1.00 93.81 80 GLY A CA 1
ATOM 609 C C . GLY A 1 80 ? 12.691 -2.755 3.338 1.00 93.81 80 GLY A C 1
ATOM 610 O O . GLY A 1 80 ? 13.290 -3.081 2.308 1.00 93.81 80 GLY A O 1
ATOM 611 N N . LEU A 1 81 ? 11.745 -1.810 3.328 1.00 94.69 81 LEU A N 1
ATOM 612 C CA . LEU A 1 81 ? 11.330 -1.099 2.109 1.00 94.69 81 LEU A CA 1
ATOM 613 C C . LEU A 1 81 ? 12.335 -0.058 1.612 1.00 94.69 81 LEU A C 1
ATOM 615 O O . LEU A 1 81 ? 12.411 0.187 0.406 1.00 94.69 81 LEU A O 1
ATOM 619 N N . GLY A 1 82 ? 13.089 0.567 2.514 1.00 94.25 82 GLY A N 1
ATOM 620 C CA . GLY A 1 82 ? 13.916 1.726 2.201 1.00 94.25 82 GLY A CA 1
ATOM 621 C C . GLY A 1 82 ? 13.075 2.946 1.803 1.00 94.25 82 GLY A C 1
ATOM 622 O O . GLY A 1 82 ? 12.001 3.202 2.354 1.00 94.25 82 GLY A O 1
ATOM 623 N N . LYS A 1 83 ? 13.571 3.744 0.851 1.00 94.75 83 LYS A N 1
ATOM 624 C CA . LYS A 1 83 ? 12.841 4.913 0.345 1.00 94.75 83 LYS A CA 1
ATOM 625 C C . LYS A 1 83 ? 11.756 4.474 -0.642 1.00 94.75 83 LYS A C 1
ATOM 627 O O . LYS A 1 83 ? 12.070 4.077 -1.759 1.00 94.75 83 LYS A O 1
ATOM 632 N N . PHE A 1 84 ? 10.498 4.604 -0.230 1.00 95.56 84 PHE A N 1
ATOM 633 C CA . PHE A 1 84 ? 9.330 4.215 -1.031 1.00 95.56 84 PHE A CA 1
ATOM 634 C C . PHE A 1 84 ? 8.343 5.362 -1.307 1.00 95.56 84 PHE A C 1
ATOM 636 O O . PHE A 1 84 ? 7.439 5.186 -2.119 1.00 95.56 84 PHE A O 1
ATOM 643 N N . LEU A 1 85 ? 8.492 6.505 -0.625 1.00 96.75 85 LEU A N 1
ATOM 644 C CA . LEU A 1 85 ? 7.595 7.665 -0.679 1.00 96.75 85 LEU A CA 1
ATOM 645 C C . LEU A 1 85 ? 8.416 8.948 -0.886 1.00 96.75 85 LEU A C 1
ATOM 647 O O . LEU A 1 85 ? 9.446 9.151 -0.233 1.00 96.75 85 LEU A O 1
ATOM 651 N N . TRP A 1 86 ? 7.948 9.826 -1.770 1.00 97.44 86 TRP A N 1
ATOM 652 C CA . TRP A 1 86 ? 8.565 11.111 -2.096 1.00 97.44 86 TRP A CA 1
ATOM 653 C C . TRP A 1 86 ? 7.511 12.213 -2.061 1.00 97.44 86 TRP A C 1
ATOM 655 O O . TRP A 1 86 ? 6.497 12.107 -2.739 1.00 97.44 86 TRP A O 1
ATOM 665 N N . LEU A 1 87 ? 7.770 13.299 -1.332 1.00 97.31 87 LEU A N 1
ATOM 666 C CA . LEU A 1 87 ? 6.968 14.515 -1.453 1.00 97.31 87 LEU A CA 1
ATOM 667 C C . LEU A 1 87 ? 7.419 15.269 -2.712 1.00 97.31 87 LEU A C 1
ATOM 669 O O . LEU A 1 87 ? 8.544 15.766 -2.756 1.00 97.31 87 LEU A O 1
ATOM 673 N N . ARG A 1 88 ? 6.563 15.315 -3.734 1.00 97.38 88 ARG A N 1
ATOM 674 C CA . ARG A 1 88 ? 6.818 15.996 -5.011 1.00 97.38 88 ARG A CA 1
ATOM 675 C C . ARG A 1 88 ? 6.474 17.468 -4.964 1.00 97.38 88 ARG A C 1
ATOM 677 O O . ARG A 1 88 ? 7.258 18.286 -5.433 1.00 97.38 88 ARG A O 1
ATOM 684 N N . GLU A 1 89 ? 5.338 17.793 -4.364 1.00 98.12 89 GLU A N 1
ATOM 685 C CA . GLU A 1 89 ? 4.899 19.169 -4.159 1.00 98.12 89 GLU A CA 1
ATOM 686 C C . GLU A 1 89 ? 4.528 19.396 -2.702 1.00 98.12 89 GLU A C 1
ATOM 688 O O . GLU A 1 89 ? 4.058 18.488 -2.017 1.00 98.12 89 GLU A O 1
ATOM 693 N N . SER A 1 90 ? 4.746 20.618 -2.226 1.00 97.62 90 SER A N 1
ATOM 694 C CA . SER A 1 90 ? 4.535 20.989 -0.833 1.00 97.62 90 SER A CA 1
ATOM 695 C C . SER A 1 90 ? 3.836 22.333 -0.749 1.00 97.62 90 SER A C 1
ATOM 697 O O . SER A 1 90 ? 4.298 23.311 -1.342 1.00 97.62 90 SER A O 1
ATOM 699 N N . MET A 1 91 ? 2.794 22.414 0.077 1.00 97.50 91 MET A N 1
ATOM 700 C CA . MET A 1 91 ? 2.139 23.687 0.391 1.00 97.50 91 MET A CA 1
ATOM 701 C C . MET A 1 91 ? 3.090 24.662 1.085 1.00 97.50 91 MET A C 1
ATOM 703 O O . MET A 1 91 ? 2.995 25.870 0.895 1.00 97.50 91 MET A O 1
ATOM 707 N N . LYS A 1 92 ? 4.078 24.145 1.832 1.00 97.00 92 LYS A N 1
ATOM 708 C CA . LYS A 1 92 ? 5.129 24.983 2.435 1.00 97.00 92 LYS A CA 1
ATOM 709 C C . LYS A 1 92 ? 6.000 25.676 1.386 1.00 97.00 92 LYS A C 1
ATOM 711 O O . LYS A 1 92 ? 6.617 26.687 1.693 1.00 97.00 92 LYS A O 1
ATOM 716 N N . ASN A 1 93 ? 6.028 25.139 0.168 1.00 96.88 93 ASN A N 1
ATOM 717 C CA . ASN A 1 93 ? 6.790 25.667 -0.958 1.00 96.88 93 ASN A CA 1
ATOM 718 C C . ASN A 1 93 ? 5.875 26.356 -1.990 1.00 96.88 93 ASN A C 1
ATOM 720 O O . ASN A 1 93 ? 6.271 26.515 -3.139 1.00 96.88 93 ASN A O 1
ATOM 724 N N . GLY A 1 94 ? 4.654 26.743 -1.599 1.00 97.19 94 GLY A N 1
ATOM 725 C CA . GLY A 1 94 ? 3.732 27.505 -2.444 1.00 97.19 94 GLY A CA 1
ATOM 726 C C . GLY A 1 94 ? 2.810 26.679 -3.346 1.00 97.19 94 GLY A C 1
ATOM 727 O O . GLY A 1 94 ? 2.038 27.276 -4.091 1.00 97.19 94 GLY A O 1
ATOM 728 N N . SER A 1 95 ? 2.839 25.340 -3.286 1.00 97.62 95 SER A N 1
ATOM 729 C CA . SER A 1 95 ? 1.817 24.533 -3.973 1.00 97.62 95 SER A CA 1
ATOM 730 C C . SER A 1 95 ? 0.449 24.674 -3.286 1.00 97.62 95 SER A C 1
ATOM 732 O O . SER A 1 95 ? 0.356 24.963 -2.092 1.00 97.62 95 SER A O 1
ATOM 734 N N . SER A 1 96 ? -0.633 24.451 -4.033 1.00 97.62 96 SER A N 1
ATOM 735 C CA . SER A 1 96 ? -1.997 24.430 -3.483 1.00 97.62 96 SER A CA 1
ATOM 736 C C . SER A 1 96 ? -2.294 23.164 -2.667 1.00 97.62 96 SER A C 1
ATOM 738 O O . SER A 1 96 ? -3.247 23.148 -1.890 1.00 97.62 96 SER A O 1
ATOM 740 N N . ALA A 1 97 ? -1.465 22.123 -2.806 1.00 96.81 97 ALA A N 1
ATOM 741 C CA . ALA A 1 97 ? -1.603 20.850 -2.110 1.00 96.81 97 ALA A CA 1
ATOM 742 C C . ALA A 1 97 ? -0.234 20.227 -1.780 1.00 96.81 97 ALA A C 1
ATOM 744 O O . ALA A 1 97 ? 0.813 20.641 -2.275 1.00 96.81 97 ALA A O 1
ATOM 745 N N . ASN A 1 98 ? -0.237 19.213 -0.913 1.00 97.31 98 ASN A N 1
ATOM 746 C CA . ASN A 1 98 ? 0.918 18.337 -0.727 1.00 97.31 98 ASN A CA 1
ATOM 747 C C . ASN A 1 98 ? 0.726 17.109 -1.625 1.00 97.31 98 ASN A C 1
ATOM 749 O O . ASN A 1 98 ? -0.210 16.344 -1.402 1.00 97.31 98 ASN A O 1
ATOM 753 N N . ILE A 1 99 ? 1.597 16.911 -2.616 1.00 97.56 99 ILE A N 1
ATOM 754 C CA . ILE A 1 99 ? 1.503 15.796 -3.572 1.00 97.56 99 ILE A CA 1
ATOM 755 C C . ILE A 1 99 ? 2.654 14.837 -3.312 1.00 97.56 99 ILE A C 1
ATOM 757 O O . ILE A 1 99 ? 3.817 15.240 -3.355 1.00 97.56 99 ILE A O 1
ATOM 761 N N . SER A 1 100 ? 2.338 13.571 -3.038 1.00 97.25 100 SER A N 1
ATOM 762 C CA . SER A 1 100 ? 3.341 12.524 -2.828 1.00 97.25 100 SER A CA 1
ATOM 763 C C . SER A 1 100 ? 3.293 11.475 -3.934 1.00 97.25 100 SER A C 1
ATOM 765 O O . SER A 1 100 ? 2.220 11.084 -4.376 1.00 97.25 100 SER A O 1
ATOM 767 N N . GLU A 1 101 ? 4.463 10.995 -4.339 1.00 97.81 101 GLU A N 1
ATOM 768 C CA . GLU A 1 101 ? 4.643 9.819 -5.189 1.00 97.81 101 GLU A CA 1
ATOM 769 C C . GLU A 1 101 ? 5.094 8.641 -4.331 1.00 97.81 101 GLU A C 1
ATOM 771 O O . GLU A 1 101 ? 5.855 8.821 -3.377 1.00 97.81 101 GLU A O 1
ATOM 776 N N . MET A 1 102 ? 4.681 7.430 -4.697 1.00 96.81 102 MET A N 1
ATOM 777 C CA . MET A 1 102 ? 5.147 6.203 -4.059 1.00 96.81 102 MET A CA 1
ATOM 778 C C . MET A 1 102 ? 5.468 5.116 -5.083 1.00 96.81 102 MET A C 1
ATOM 780 O O . MET A 1 102 ? 4.903 5.093 -6.173 1.00 96.81 102 MET A O 1
ATOM 784 N N . LYS A 1 103 ? 6.378 4.208 -4.722 1.00 95.62 103 LYS A N 1
ATOM 785 C CA . LYS A 1 103 ? 6.772 3.054 -5.538 1.00 95.62 103 LYS A CA 1
ATOM 786 C C . LYS A 1 103 ? 6.900 1.829 -4.644 1.00 95.62 103 LYS A C 1
ATOM 788 O O . LYS A 1 103 ? 7.772 1.792 -3.780 1.00 95.62 103 LYS A O 1
ATOM 793 N N . LEU A 1 104 ? 6.053 0.834 -4.886 1.00 95.12 104 LEU A N 1
ATOM 794 C CA . LEU A 1 104 ? 6.013 -0.444 -4.177 1.00 95.12 104 LEU A CA 1
ATOM 795 C C . LEU A 1 104 ? 5.956 -1.595 -5.190 1.00 95.12 104 LEU A C 1
ATOM 797 O O . LEU A 1 104 ? 5.573 -1.383 -6.339 1.00 95.12 104 LEU A O 1
ATOM 801 N N . ILE A 1 105 ? 6.332 -2.799 -4.758 1.00 94.31 105 ILE A N 1
ATOM 802 C CA . ILE A 1 105 ? 5.929 -4.030 -5.456 1.00 94.31 105 ILE A CA 1
ATOM 803 C C . ILE A 1 105 ? 4.547 -4.449 -4.942 1.00 94.31 105 ILE A C 1
ATOM 805 O O . ILE A 1 105 ? 4.197 -4.109 -3.811 1.00 94.31 105 ILE A O 1
ATOM 809 N N . THR A 1 106 ? 3.786 -5.202 -5.730 1.00 95.44 106 THR A N 1
ATOM 810 C CA . THR A 1 106 ? 2.429 -5.674 -5.380 1.00 95.44 106 THR A CA 1
ATOM 811 C C . THR A 1 106 ? 2.379 -6.431 -4.048 1.00 95.44 106 THR A C 1
ATOM 813 O O . THR A 1 106 ? 1.449 -6.247 -3.273 1.00 95.44 106 THR A O 1
ATOM 816 N N . HIS A 1 107 ? 3.439 -7.172 -3.719 1.00 96.38 107 HIS A N 1
ATOM 817 C CA . HIS A 1 107 ? 3.561 -7.984 -2.500 1.00 96.38 107 HIS A CA 1
ATOM 818 C C . HIS A 1 107 ? 4.215 -7.231 -1.325 1.00 96.38 107 HIS A C 1
ATOM 820 O O . HIS A 1 107 ? 5.127 -7.732 -0.663 1.00 96.38 107 HIS A O 1
ATOM 826 N N . THR A 1 108 ? 3.818 -5.975 -1.097 1.00 96.56 108 THR A N 1
ATOM 827 C CA . THR A 1 108 ? 4.367 -5.131 -0.019 1.00 96.56 108 THR A CA 1
ATOM 828 C C . THR A 1 108 ? 3.367 -4.979 1.125 1.00 96.56 108 THR A C 1
ATOM 830 O O . THR A 1 108 ? 2.264 -4.498 0.912 1.00 96.56 108 THR A O 1
ATOM 833 N N . GLY A 1 109 ? 3.774 -5.276 2.365 1.00 96.75 109 GLY A N 1
ATOM 834 C CA . GLY A 1 109 ? 2.934 -5.065 3.553 1.00 96.75 109 GLY A CA 1
ATOM 835 C C . GLY A 1 109 ? 1.719 -5.995 3.614 1.00 96.75 109 GLY A C 1
ATOM 836 O O . GLY A 1 109 ? 1.780 -7.119 3.126 1.00 96.75 109 GLY A O 1
ATOM 837 N N . THR A 1 110 ? 0.630 -5.553 4.249 1.00 97.69 110 THR A N 1
ATOM 838 C CA . THR A 1 110 ? -0.652 -6.280 4.212 1.00 97.69 110 THR A CA 1
ATOM 839 C C . THR A 1 110 ? -1.240 -6.149 2.800 1.00 97.69 110 THR A C 1
ATOM 841 O O . THR A 1 110 ? -1.504 -5.028 2.368 1.00 97.69 110 THR A O 1
ATOM 844 N N . HIS A 1 111 ? -1.417 -7.262 2.082 1.00 97.38 111 HIS A N 1
ATOM 845 C CA . HIS A 1 111 ? -1.816 -7.286 0.667 1.00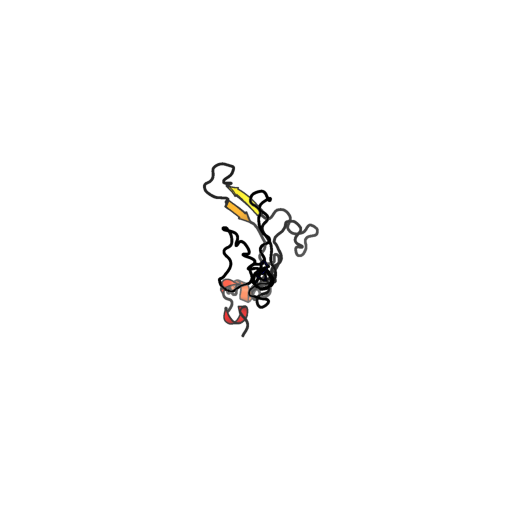 97.38 111 HIS A CA 1
ATOM 846 C C . HIS A 1 111 ? -2.679 -8.518 0.329 1.00 97.38 111 HIS A C 1
ATOM 848 O O . HIS A 1 111 ? -2.894 -9.376 1.185 1.00 97.38 111 HIS A O 1
ATOM 854 N N . VAL A 1 112 ? -3.169 -8.578 -0.913 1.00 96.94 112 VAL A N 1
ATOM 855 C CA . VAL A 1 112 ? -3.941 -9.692 -1.489 1.00 96.94 112 VAL A CA 1
ATOM 856 C C . VAL A 1 112 ? -3.205 -10.205 -2.725 1.00 96.94 112 VAL A C 1
ATOM 858 O O . VAL A 1 112 ? -2.787 -9.401 -3.558 1.00 96.94 112 VAL A O 1
ATOM 861 N N . ASP A 1 113 ? -3.087 -11.525 -2.852 1.00 97.62 113 ASP A N 1
ATOM 862 C CA . ASP A 1 113 ? -2.517 -12.189 -4.026 1.00 97.62 113 ASP A CA 1
ATOM 863 C C . ASP A 1 113 ? -3.630 -12.724 -4.932 1.00 97.62 113 ASP A C 1
ATOM 865 O O . ASP A 1 113 ? -4.533 -13.424 -4.473 1.00 97.62 113 ASP A O 1
ATOM 869 N N . ALA A 1 114 ? -3.550 -12.419 -6.227 1.00 97.56 114 ALA A N 1
ATOM 870 C CA . ALA A 1 114 ? -4.434 -12.991 -7.241 1.00 97.56 114 ALA A CA 1
ATOM 871 C C . ALA A 1 114 ? -3.895 -14.340 -7.763 1.00 97.56 114 ALA A C 1
ATOM 873 O O . ALA A 1 114 ? -2.692 -14.597 -7.658 1.00 97.56 114 ALA A O 1
ATOM 874 N N . PRO A 1 115 ? -4.735 -15.196 -8.382 1.00 97.75 115 PRO A N 1
ATOM 875 C CA . PRO A 1 115 ? -4.295 -16.471 -8.958 1.00 97.75 115 PRO A CA 1
ATOM 876 C C . PRO A 1 115 ? -3.131 -16.340 -9.949 1.00 97.75 115 PRO A C 1
ATOM 878 O O . PRO A 1 115 ? -2.231 -17.185 -9.947 1.00 97.75 115 PRO A O 1
ATOM 881 N N . GLY A 1 116 ? -3.103 -15.260 -10.740 1.00 97.88 116 GLY A N 1
ATOM 882 C CA . GLY A 1 116 ? -2.001 -14.957 -11.655 1.00 97.88 116 GLY A CA 1
ATOM 883 C C . GLY A 1 116 ? -0.629 -14.817 -10.978 1.00 97.88 116 GLY A C 1
ATOM 884 O O . GLY A 1 116 ? 0.387 -14.943 -11.650 1.00 97.88 116 GLY A O 1
ATOM 885 N N . HIS A 1 117 ? -0.552 -14.639 -9.651 1.00 97.75 117 HIS A N 1
ATOM 886 C CA . HIS A 1 117 ? 0.725 -14.547 -8.933 1.00 97.75 117 HIS A CA 1
ATOM 887 C C . HIS A 1 117 ? 1.576 -15.827 -9.046 1.00 97.75 117 HIS A C 1
ATOM 889 O O . HIS A 1 117 ? 2.799 -15.742 -9.167 1.00 97.75 117 HIS A O 1
ATOM 895 N N . TYR A 1 118 ? 0.940 -17.003 -9.023 1.00 97.44 118 TYR A N 1
ATOM 896 C CA . TYR A 1 118 ? 1.630 -18.302 -9.032 1.00 97.44 118 TYR A CA 1
ATOM 897 C C . TYR A 1 118 ? 1.341 -19.153 -10.273 1.00 97.44 118 TYR A C 1
ATOM 899 O O . TYR A 1 118 ? 2.003 -20.171 -10.487 1.00 97.44 118 TYR A O 1
ATOM 907 N N . HIS A 1 119 ? 0.361 -18.764 -11.089 1.00 97.81 119 HIS A N 1
ATOM 908 C CA . HIS A 1 119 ? -0.095 -19.545 -12.232 1.00 97.81 119 HIS A CA 1
ATOM 909 C C . HIS A 1 119 ? 0.027 -18.738 -13.525 1.00 97.81 119 HIS A C 1
ATOM 911 O O . HIS A 1 119 ? -0.803 -17.885 -13.820 1.00 97.81 119 HIS A O 1
ATOM 917 N N . ASP A 1 120 ? 1.040 -19.072 -14.321 1.00 98.00 120 ASP A N 1
ATOM 918 C CA . ASP A 1 120 ? 1.406 -18.368 -15.560 1.00 98.00 120 ASP A CA 1
ATOM 919 C C . ASP A 1 120 ? 0.239 -18.259 -16.559 1.00 98.00 120 ASP A C 1
ATOM 921 O O . ASP A 1 120 ? -0.100 -17.181 -17.029 1.00 98.00 120 ASP A O 1
ATOM 925 N N . HIS A 1 121 ? -0.491 -19.356 -16.775 1.00 98.19 121 HIS A N 1
ATOM 926 C CA . HIS A 1 121 ? -1.667 -19.361 -17.654 1.00 98.19 121 HIS A CA 1
ATOM 927 C C . HIS A 1 121 ? -2.822 -18.475 -17.154 1.00 98.19 121 HIS A C 1
ATOM 929 O O . HIS A 1 121 ? -3.648 -18.045 -17.955 1.00 98.19 121 HIS A O 1
ATOM 935 N N . TYR A 1 122 ? -2.906 -18.212 -15.847 1.00 98.38 122 TYR A N 1
ATOM 936 C CA . TYR A 1 122 ? -3.870 -17.268 -15.281 1.00 98.38 122 TYR A CA 1
ATOM 937 C C . TYR A 1 122 ? -3.374 -15.828 -15.389 1.00 98.38 122 TYR A C 1
ATOM 939 O O . TYR A 1 122 ? -4.184 -14.943 -15.645 1.00 98.38 122 TYR A O 1
ATOM 947 N N . PHE A 1 123 ? -2.065 -15.600 -15.268 1.00 97.75 123 PHE A N 1
ATOM 948 C CA . PHE A 1 123 ? -1.461 -14.295 -15.529 1.00 97.75 123 PHE A CA 1
ATOM 949 C C . PHE A 1 123 ? -1.701 -13.855 -16.980 1.00 97.75 123 PHE A C 1
ATOM 951 O O . PHE A 1 123 ? -2.263 -12.789 -17.216 1.00 97.75 123 PHE A O 1
ATOM 958 N N . ASP A 1 124 ? -1.398 -14.721 -17.951 1.00 98.19 124 ASP A N 1
ATOM 959 C CA . ASP A 1 124 ? -1.621 -14.445 -19.378 1.00 98.19 124 ASP A CA 1
ATOM 960 C C . ASP A 1 124 ? -3.099 -14.209 -19.721 1.00 98.19 124 ASP A C 1
ATOM 962 O O . ASP A 1 124 ? -3.425 -13.469 -20.651 1.00 98.19 124 ASP A O 1
ATOM 966 N N . ALA A 1 125 ? -4.003 -14.840 -18.970 1.00 98.00 125 ALA A N 1
ATOM 967 C CA . ALA A 1 125 ? -5.441 -14.698 -19.148 1.00 98.00 125 ALA A CA 1
ATOM 968 C C . ALA A 1 125 ? -6.057 -13.533 -18.344 1.00 98.00 125 ALA A C 1
ATOM 970 O O . ALA A 1 125 ? -7.272 -13.346 -18.407 1.00 98.00 125 ALA A O 1
ATOM 971 N N . GLY A 1 126 ? -5.251 -12.748 -17.617 1.00 97.00 126 GLY A N 1
ATOM 972 C CA . GLY A 1 126 ? -5.691 -11.548 -16.898 1.00 97.00 126 GLY A CA 1
ATOM 973 C C . GLY A 1 126 ? -6.448 -11.818 -15.596 1.00 97.00 126 GLY A C 1
ATOM 974 O O . GLY A 1 126 ? -7.291 -11.017 -15.207 1.00 97.00 126 GLY A O 1
ATOM 975 N N . PHE A 1 127 ? -6.191 -12.941 -14.920 1.00 97.50 127 PHE A N 1
ATOM 976 C CA . PHE A 1 127 ? -6.755 -13.244 -13.596 1.00 97.50 127 PHE A CA 1
ATOM 977 C C . PHE A 1 127 ? -5.998 -12.470 -12.502 1.00 97.50 127 PHE A C 1
ATOM 979 O O . PHE A 1 127 ? -5.321 -13.049 -11.639 1.00 97.50 127 PHE A O 1
ATOM 986 N N . ASP A 1 128 ? -6.105 -11.146 -12.583 1.00 96.75 128 ASP A N 1
ATOM 987 C CA . ASP A 1 128 ? -5.470 -10.159 -11.717 1.00 96.75 128 ASP A CA 1
ATOM 988 C C . ASP A 1 128 ? -6.397 -9.722 -10.570 1.00 96.75 128 ASP A C 1
ATOM 990 O O . ASP A 1 128 ? -7.564 -10.113 -10.485 1.00 96.75 128 ASP A O 1
ATOM 994 N N . VAL A 1 129 ? -5.874 -8.913 -9.642 1.00 96.44 129 VAL A N 1
ATOM 995 C CA . VAL A 1 129 ? -6.607 -8.474 -8.436 1.00 96.44 129 VAL A CA 1
ATOM 996 C C . VAL A 1 129 ? -7.898 -7.703 -8.739 1.00 96.44 129 VAL A C 1
ATOM 998 O O . VAL A 1 129 ? -8.801 -7.688 -7.908 1.00 96.44 129 VAL A O 1
ATOM 1001 N N . ASP A 1 130 ? -8.004 -7.077 -9.911 1.00 96.00 130 ASP A N 1
ATOM 1002 C CA . ASP A 1 130 ? -9.184 -6.345 -10.384 1.00 96.00 130 ASP A CA 1
ATOM 1003 C C . ASP A 1 130 ? -10.279 -7.256 -10.970 1.00 96.00 130 ASP A C 1
ATOM 1005 O O . ASP A 1 130 ? -11.373 -6.781 -11.271 1.00 96.00 130 ASP A O 1
ATOM 1009 N N . THR A 1 131 ? -10.016 -8.563 -11.067 1.00 96.06 131 THR A N 1
ATOM 1010 C CA . THR A 1 131 ? -10.983 -9.584 -11.507 1.00 96.06 131 THR A CA 1
ATOM 1011 C C . THR A 1 131 ? -11.551 -10.434 -10.368 1.00 96.06 131 THR A C 1
ATOM 1013 O O . THR A 1 131 ? -12.420 -11.274 -10.601 1.00 96.06 131 THR A O 1
ATOM 1016 N N . LEU A 1 132 ? -11.074 -10.234 -9.135 1.00 95.88 132 LEU A N 1
ATOM 1017 C CA . LEU A 1 132 ? -11.527 -10.996 -7.973 1.00 95.88 132 LEU A CA 1
ATOM 1018 C C . LEU A 1 132 ? -12.987 -10.677 -7.622 1.00 95.88 132 LEU A C 1
ATOM 1020 O O . LEU A 1 132 ? -13.413 -9.522 -7.638 1.00 95.88 132 LEU A O 1
ATOM 1024 N N . ASP A 1 133 ? -13.737 -11.712 -7.245 1.00 95.25 133 ASP A N 1
ATOM 1025 C CA . ASP A 1 133 ? -15.103 -11.568 -6.744 1.00 95.25 133 ASP A CA 1
ATOM 1026 C C . ASP A 1 133 ? -15.107 -10.843 -5.386 1.00 95.25 133 ASP A C 1
ATOM 1028 O O . ASP A 1 133 ? -14.444 -11.258 -4.431 1.00 95.25 133 ASP A O 1
ATOM 1032 N N . LEU A 1 134 ? -15.870 -9.753 -5.287 1.00 95.06 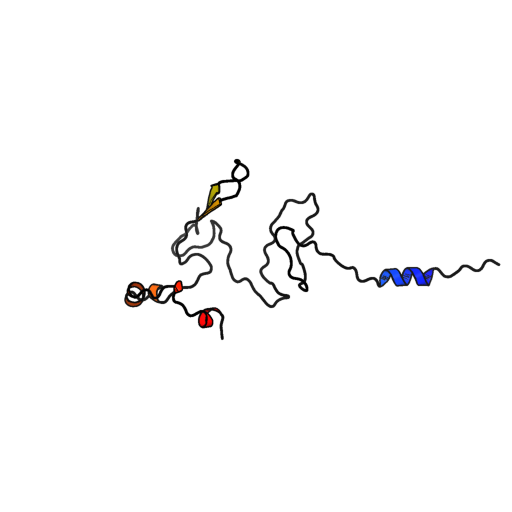134 LEU A N 1
ATOM 1033 C CA . LEU A 1 134 ? -15.958 -8.947 -4.071 1.00 95.06 134 LEU A CA 1
ATOM 1034 C C . LEU A 1 134 ? -16.700 -9.659 -2.929 1.00 95.06 134 LEU A C 1
ATOM 1036 O O . LEU A 1 134 ? -16.435 -9.343 -1.769 1.00 95.06 134 LEU A O 1
ATOM 1040 N N . GLU A 1 135 ? -17.581 -10.626 -3.213 1.00 95.44 135 GLU A N 1
ATOM 1041 C CA . GLU A 1 135 ? -18.203 -11.444 -2.160 1.00 95.44 135 GLU A CA 1
ATOM 1042 C C . GLU A 1 135 ? -17.152 -12.305 -1.446 1.00 95.44 135 GLU A C 1
ATOM 1044 O O . GLU A 1 135 ? -17.162 -12.424 -0.220 1.00 95.44 135 GLU A O 1
ATOM 1049 N N . VAL A 1 136 ? -16.168 -12.819 -2.191 1.00 93.38 136 VAL A N 1
ATOM 1050 C CA . VAL A 1 136 ? -15.039 -13.567 -1.616 1.00 93.38 136 VAL A CA 1
ATOM 1051 C C . VAL A 1 136 ? -14.183 -12.670 -0.717 1.00 93.38 136 VAL A C 1
ATOM 1053 O O . VAL A 1 136 ? -13.753 -13.109 0.349 1.00 93.38 136 VAL A O 1
ATOM 1056 N N . LEU A 1 137 ? -13.947 -11.413 -1.110 1.00 94.25 137 LEU A N 1
ATOM 1057 C CA . LEU A 1 137 ? -13.112 -10.478 -0.343 1.00 94.25 137 LEU A CA 1
ATOM 1058 C C . LEU A 1 137 ? -13.785 -9.946 0.928 1.00 94.25 137 LEU A C 1
ATOM 1060 O O . LEU A 1 137 ? -13.088 -9.559 1.868 1.00 94.25 137 LEU A O 1
ATOM 1064 N N . ASN A 1 138 ? -15.116 -9.934 0.973 1.00 92.44 138 ASN A N 1
ATOM 1065 C CA . ASN A 1 138 ? -15.868 -9.418 2.116 1.00 92.44 138 ASN A CA 1
ATOM 1066 C C . ASN A 1 138 ? -16.226 -10.497 3.152 1.00 92.44 138 ASN A C 1
ATOM 1068 O O . ASN A 1 138 ? -16.573 -10.145 4.281 1.00 92.44 138 ASN A O 1
ATOM 1072 N N . GLY A 1 139 ? -16.083 -11.778 2.794 1.00 84.38 139 GLY A N 1
ATOM 1073 C CA . GLY A 1 139 ? -16.470 -12.914 3.627 1.00 84.38 139 GLY A CA 1
ATOM 1074 C C . GLY A 1 139 ? -17.986 -13.128 3.627 1.00 84.38 139 GLY A C 1
ATOM 1075 O O . GLY A 1 139 ? -18.752 -12.187 3.831 1.00 84.38 139 GLY A O 1
ATOM 1076 N N . ASN A 1 140 ? -18.403 -14.378 3.416 1.00 63.97 140 ASN A N 1
ATOM 1077 C CA . ASN A 1 140 ? -19.802 -14.817 3.458 1.00 63.97 140 ASN A CA 1
ATOM 1078 C C . ASN A 1 140 ? -20.118 -15.565 4.757 1.00 63.97 140 ASN A C 1
ATOM 1080 O O . ASN A 1 140 ? -19.238 -16.324 5.227 1.00 63.97 140 ASN A O 1
#

Radius of gyration: 26.38 Å; chains: 1; bounding box: 52×52×86 Å